Protein AF-A0A0E3WPR3-F1 (afdb_monomer_lite)

Foldseek 3Di:
DCVQCVCVVVDPPLQLVLQAQWWEWEWEQEPVRAIWIKIFGHHRSGRPDMDTDRDPDDPPDPDDTQKYKYAYPVLVVCLVPDPNNLLSQLVCCVVVRIPMDGDDDVSVVSVVVSNVVSD

Sequence (119 aa):
MELYNENFDNVPSLVQRLVGSEEIAGRIKLNNGEMLYVTLLMNGGKVGDFYRYDTPNDPNSKFGPTITVESDEDTIREILNSDDRLRKSVEKMNDGSLKVEIEGFFRKTVLWSIKQLYS

Secondary structure (DSSP, 8-state):
-HHHHTTGGGS-HHHHHHTTT-EEEEEEE-TTS-EEEEEEEEETTEEEEEEEESSSS-SS-SS--SEEEEEEHHHHHHHHHSSSHHHHHHHHHHHSSSEEEE-SHHHHHHHHHHHHH--

Structure (mmCIF, N/CA/C/O backbone):
data_AF-A0A0E3WPR3-F1
#
_entry.id   AF-A0A0E3WPR3-F1
#
loop_
_atom_site.group_PDB
_atom_site.id
_atom_site.type_symbol
_atom_site.label_atom_id
_atom_site.label_alt_id
_atom_site.label_comp_id
_atom_site.label_asym_id
_atom_site.label_entity_id
_atom_site.label_seq_id
_atom_site.pdbx_PDB_ins_code
_atom_site.Cartn_x
_atom_site.Cartn_y
_atom_site.Cartn_z
_atom_site.occupancy
_atom_site.B_iso_or_equiv
_atom_site.auth_seq_id
_atom_site.auth_comp_id
_atom_site.auth_asym_id
_atom_site.auth_atom_id
_atom_site.pdbx_PDB_model_num
ATOM 1 N N . MET A 1 1 ? 11.361 -13.987 -3.158 1.00 79.38 1 MET A N 1
ATOM 2 C CA . MET A 1 1 ? 10.653 -13.216 -4.205 1.00 79.38 1 MET A CA 1
ATOM 3 C C . MET A 1 1 ? 9.519 -13.989 -4.862 1.00 79.38 1 MET A C 1
ATOM 5 O O . MET A 1 1 ? 8.527 -13.358 -5.195 1.00 79.38 1 MET A O 1
ATOM 9 N N . GLU A 1 2 ? 9.615 -15.314 -5.020 1.00 82.00 2 GLU A N 1
ATOM 10 C CA . GLU A 1 2 ? 8.538 -16.129 -5.617 1.00 82.00 2 GLU A CA 1
ATOM 11 C C . GLU A 1 2 ? 7.200 -15.995 -4.876 1.00 82.00 2 GLU A C 1
ATOM 13 O O . GLU A 1 2 ? 6.215 -15.631 -5.504 1.00 82.00 2 GLU A O 1
ATOM 18 N N . LEU A 1 3 ? 7.181 -16.140 -3.543 1.00 86.31 3 LEU A N 1
ATOM 19 C CA . LEU A 1 3 ? 5.958 -16.002 -2.731 1.00 86.31 3 LEU A CA 1
ATOM 20 C C . LEU A 1 3 ? 5.215 -14.668 -2.957 1.00 86.31 3 LEU A C 1
ATOM 22 O O . LEU A 1 3 ? 3.998 -14.644 -3.087 1.00 86.31 3 LEU A O 1
ATOM 26 N N . TYR A 1 4 ? 5.941 -13.548 -3.040 1.00 84.00 4 TYR A N 1
ATOM 27 C CA . TYR A 1 4 ? 5.343 -12.217 -3.225 1.00 84.00 4 TYR A CA 1
ATOM 28 C C . TYR A 1 4 ? 4.801 -11.981 -4.642 1.00 84.00 4 TYR A C 1
ATOM 30 O O . TYR A 1 4 ? 4.023 -11.055 -4.849 1.00 84.00 4 TYR A O 1
ATOM 38 N N . ASN A 1 5 ? 5.200 -12.810 -5.610 1.00 90.25 5 ASN A N 1
ATOM 39 C CA . ASN A 1 5 ? 4.810 -12.693 -7.014 1.00 90.25 5 ASN A CA 1
ATOM 40 C C . ASN A 1 5 ? 4.000 -13.901 -7.515 1.00 90.25 5 ASN A C 1
ATOM 42 O O . ASN A 1 5 ? 3.692 -13.962 -8.702 1.00 90.25 5 ASN A O 1
ATOM 46 N N . GLU A 1 6 ? 3.645 -14.845 -6.638 1.00 89.19 6 GLU A N 1
ATOM 47 C CA . GLU A 1 6 ? 2.999 -16.119 -6.989 1.00 89.19 6 GLU A CA 1
ATOM 48 C C . GLU A 1 6 ? 1.701 -15.920 -7.785 1.00 89.19 6 GLU A C 1
ATOM 50 O O . GLU A 1 6 ? 1.421 -16.649 -8.729 1.00 89.19 6 GLU A O 1
ATOM 55 N N . ASN A 1 7 ? 0.943 -14.873 -7.452 1.00 84.75 7 ASN A N 1
ATOM 56 C CA . ASN A 1 7 ? -0.327 -14.543 -8.097 1.00 84.75 7 ASN A CA 1
ATOM 57 C C . ASN A 1 7 ? -0.225 -13.391 -9.103 1.00 84.75 7 ASN A C 1
ATOM 59 O O . ASN A 1 7 ? -1.249 -12.826 -9.480 1.00 84.75 7 ASN A O 1
ATOM 63 N N . PHE A 1 8 ? 0.983 -13.013 -9.532 1.00 87.62 8 PHE A N 1
ATOM 64 C CA . PHE A 1 8 ? 1.175 -11.857 -10.410 1.00 87.62 8 PHE A CA 1
ATOM 65 C C . PHE A 1 8 ? 0.347 -11.951 -11.698 1.00 87.62 8 PHE A C 1
ATOM 67 O O . PHE A 1 8 ? -0.284 -10.971 -12.093 1.00 87.62 8 PHE A O 1
ATOM 74 N N . ASP A 1 9 ? 0.283 -13.133 -12.312 1.00 89.31 9 ASP A N 1
ATOM 75 C CA . ASP A 1 9 ? -0.447 -13.341 -13.568 1.00 89.31 9 ASP A CA 1
ATOM 76 C C . ASP A 1 9 ? -1.975 -13.207 -13.403 1.00 89.31 9 ASP A C 1
ATOM 78 O O . ASP A 1 9 ? -2.679 -12.943 -14.375 1.00 89.31 9 ASP A O 1
ATOM 82 N N . ASN A 1 10 ? -2.484 -13.307 -12.168 1.00 87.94 10 ASN A N 1
ATOM 83 C CA . ASN A 1 10 ? -3.893 -13.082 -11.828 1.00 87.94 10 ASN A CA 1
ATOM 84 C C . ASN A 1 10 ? -4.205 -11.603 -11.532 1.00 87.94 10 ASN A C 1
ATOM 86 O O . ASN A 1 10 ? -5.372 -11.222 -11.428 1.00 87.94 10 ASN A O 1
ATOM 90 N N . VAL A 1 11 ? -3.182 -10.755 -11.379 1.00 86.69 11 VAL A N 1
ATOM 91 C CA . VAL A 1 11 ? -3.364 -9.322 -11.134 1.00 86.69 11 VAL A CA 1
ATOM 92 C C . VAL A 1 11 ? -3.824 -8.642 -12.429 1.00 86.69 11 VAL A C 1
ATOM 94 O O . VAL A 1 11 ? -3.191 -8.823 -13.469 1.00 86.69 11 VAL A O 1
ATOM 97 N N . PRO A 1 12 ? -4.873 -7.798 -12.400 1.00 90.38 12 PRO A N 1
ATOM 98 C CA . PRO A 1 12 ? -5.301 -7.053 -13.577 1.00 90.38 12 PRO A CA 1
ATOM 99 C C . PRO A 1 12 ? -4.157 -6.244 -14.196 1.00 90.38 12 PRO A C 1
ATOM 101 O O . PRO A 1 12 ? -3.429 -5.533 -13.500 1.00 90.38 12 PRO A O 1
ATOM 104 N N . SER A 1 13 ? -4.043 -6.276 -15.525 1.00 90.94 13 SER A N 1
ATOM 105 C CA . SER A 1 13 ? -2.966 -5.596 -16.265 1.00 90.94 13 SER A CA 1
ATOM 106 C C . SER A 1 13 ? -2.871 -4.095 -15.968 1.00 90.94 13 SER A C 1
ATOM 108 O O . SER A 1 13 ? -1.786 -3.517 -15.992 1.00 90.94 13 SER A O 1
ATOM 110 N N . LEU A 1 14 ? -3.998 -3.456 -15.645 1.00 88.06 14 LEU A N 1
ATOM 111 C CA . LEU A 1 14 ? -4.046 -2.054 -15.241 1.00 88.06 14 LEU A CA 1
ATOM 112 C C . LEU A 1 14 ? -3.302 -1.804 -13.918 1.00 88.06 14 LEU A C 1
ATOM 114 O O . LEU A 1 14 ? -2.590 -0.809 -13.801 1.00 88.06 14 LEU A O 1
ATOM 118 N N . VAL A 1 15 ? -3.418 -2.723 -12.957 1.00 88.88 15 VAL A N 1
ATOM 119 C CA . VAL A 1 15 ? -2.691 -2.672 -11.681 1.00 88.88 15 VAL A CA 1
ATOM 120 C C . VAL A 1 15 ? -1.211 -2.972 -11.913 1.00 88.88 15 VAL A C 1
ATOM 122 O O . VAL A 1 15 ? -0.370 -2.223 -11.433 1.00 88.88 15 VAL A O 1
ATOM 125 N N . GLN A 1 16 ? -0.875 -3.980 -12.726 1.00 91.56 16 GLN A N 1
ATOM 126 C CA . GLN A 1 16 ? 0.524 -4.279 -13.076 1.00 91.56 16 GLN A CA 1
ATOM 127 C C . GLN A 1 16 ? 1.232 -3.065 -13.711 1.00 91.56 16 GLN A C 1
ATOM 129 O O . GLN A 1 16 ? 2.383 -2.775 -13.391 1.00 91.56 16 GLN A O 1
ATOM 134 N N . ARG A 1 17 ? 0.532 -2.316 -14.578 1.00 88.62 17 ARG A N 1
ATOM 135 C CA . ARG A 1 17 ? 1.039 -1.076 -15.193 1.00 88.62 17 ARG A CA 1
ATOM 136 C C . ARG A 1 17 ? 1.243 0.054 -14.190 1.00 88.62 17 ARG A C 1
ATOM 138 O O . ARG A 1 17 ? 2.163 0.844 -14.375 1.00 88.62 17 ARG A O 1
ATOM 145 N N . LEU A 1 18 ? 0.395 0.149 -13.163 1.00 90.44 18 LEU A N 1
ATOM 146 C CA . LEU A 1 18 ? 0.520 1.172 -12.122 1.00 90.44 18 LEU A CA 1
ATOM 147 C C . LEU A 1 18 ? 1.857 1.050 -11.381 1.00 90.44 18 LEU A C 1
ATOM 149 O O . LEU A 1 18 ? 2.476 2.065 -11.080 1.00 90.44 18 LEU A O 1
ATOM 153 N N . VAL A 1 19 ? 2.286 -0.188 -11.127 1.00 90.94 19 VAL A N 1
ATOM 154 C CA . VAL A 1 19 ? 3.472 -0.525 -10.326 1.00 90.94 19 VAL A CA 1
ATOM 155 C C . VAL A 1 19 ? 4.631 -1.055 -11.180 1.00 90.94 19 VAL A C 1
ATOM 157 O O . VAL A 1 19 ? 5.461 -1.819 -10.704 1.00 90.94 19 VAL A O 1
ATOM 160 N N . GLY A 1 20 ? 4.688 -0.673 -12.460 1.00 90.31 20 GLY A N 1
ATOM 161 C CA . GLY A 1 20 ? 5.586 -1.263 -13.457 1.00 90.31 20 GLY A CA 1
ATOM 162 C C . GLY A 1 20 ? 7.076 -1.214 -13.096 1.00 90.31 20 GLY A C 1
ATOM 163 O O . GLY A 1 20 ? 7.746 -2.243 -13.109 1.00 90.31 20 GLY A O 1
ATOM 164 N N . SER A 1 21 ? 7.606 -0.037 -12.772 1.00 90.44 21 SER A N 1
ATOM 165 C CA . SER A 1 21 ? 9.026 0.160 -12.432 1.00 90.44 21 SER A CA 1
ATOM 166 C C . SER A 1 21 ? 9.156 1.236 -11.363 1.00 90.44 21 SER A C 1
ATOM 168 O O . SER A 1 21 ? 9.835 2.243 -11.541 1.00 90.44 21 SER A O 1
ATOM 170 N N . GLU A 1 22 ? 8.397 1.048 -10.291 1.00 90.75 22 GLU A N 1
ATOM 171 C CA . GLU A 1 22 ? 8.221 2.034 -9.236 1.00 90.75 22 GLU A CA 1
ATOM 172 C C . GLU A 1 22 ? 9.014 1.671 -7.984 1.00 90.75 22 GLU A C 1
ATOM 174 O O . GLU A 1 22 ? 9.211 0.498 -7.664 1.00 90.75 22 GLU A O 1
ATOM 179 N N . GLU A 1 23 ? 9.394 2.704 -7.243 1.00 94.25 23 GLU A N 1
ATOM 180 C CA . GLU A 1 23 ? 9.748 2.587 -5.838 1.00 94.25 23 GLU A CA 1
ATOM 181 C C . GLU A 1 23 ? 8.495 2.918 -5.019 1.00 94.25 23 GLU A C 1
ATOM 183 O O . GLU A 1 23 ? 7.953 4.025 -5.114 1.00 94.25 23 GLU A O 1
ATOM 188 N N . ILE A 1 24 ? 7.997 1.936 -4.267 1.00 95.06 24 ILE A N 1
ATOM 189 C CA . ILE A 1 24 ? 6.779 2.068 -3.465 1.00 95.06 24 ILE A CA 1
ATOM 190 C C . ILE A 1 24 ? 7.165 2.108 -1.993 1.00 95.06 24 ILE A C 1
ATOM 192 O O . ILE A 1 24 ? 7.659 1.115 -1.461 1.00 95.06 24 ILE A O 1
ATOM 196 N N . ALA A 1 25 ? 6.883 3.221 -1.324 1.00 96.69 25 ALA A N 1
ATOM 197 C CA . ALA A 1 25 ? 7.041 3.336 0.118 1.00 96.69 25 ALA A CA 1
ATOM 198 C C . ALA A 1 25 ? 5.762 2.883 0.830 1.00 96.69 25 ALA A C 1
ATOM 200 O O . ALA A 1 25 ? 4.691 3.450 0.622 1.00 96.69 25 ALA A O 1
ATOM 201 N N . GLY A 1 26 ? 5.874 1.882 1.696 1.00 96.88 26 GLY A N 1
ATOM 202 C CA . GLY A 1 26 ? 4.846 1.469 2.641 1.00 96.88 26 GLY A CA 1
ATOM 203 C C . GLY A 1 26 ? 5.131 2.030 4.033 1.00 96.88 26 GLY A C 1
ATOM 204 O O . GLY A 1 26 ? 6.238 1.892 4.554 1.00 96.88 26 GLY A O 1
ATOM 205 N N . ARG A 1 27 ? 4.121 2.647 4.646 1.00 97.50 27 ARG A N 1
ATOM 206 C CA . ARG A 1 27 ? 4.157 3.191 6.007 1.00 97.50 27 ARG A CA 1
ATOM 207 C C . ARG A 1 27 ? 3.011 2.584 6.800 1.00 97.50 27 ARG A C 1
ATOM 209 O O . ARG A 1 27 ? 1.851 2.899 6.550 1.00 97.50 27 ARG A O 1
ATOM 216 N N . ILE A 1 28 ? 3.327 1.691 7.729 1.00 97.88 28 ILE A N 1
ATOM 217 C CA . ILE A 1 28 ? 2.313 0.962 8.492 1.00 97.88 28 ILE A CA 1
ATOM 218 C C . ILE A 1 28 ? 2.452 1.328 9.961 1.00 97.88 28 ILE A C 1
ATOM 220 O O . ILE A 1 28 ? 3.488 1.063 10.570 1.00 97.88 28 ILE A O 1
ATOM 224 N N . LYS A 1 29 ? 1.409 1.922 10.540 1.00 98.06 29 LYS A N 1
ATOM 225 C CA . LYS A 1 29 ? 1.343 2.133 11.985 1.00 98.06 29 LYS A CA 1
ATOM 226 C C . LYS A 1 29 ? 0.998 0.814 12.668 1.00 98.06 29 LYS A C 1
ATOM 228 O O . LYS A 1 29 ? -0.099 0.291 12.482 1.00 98.06 29 LYS A O 1
ATOM 233 N N . LEU A 1 30 ? 1.940 0.282 13.434 1.00 97.44 30 LEU A N 1
ATOM 234 C CA . LEU A 1 30 ? 1.782 -0.963 14.172 1.00 97.44 30 LEU A CA 1
ATOM 235 C C . LEU A 1 30 ? 0.945 -0.752 15.434 1.00 97.44 30 LEU A C 1
ATOM 237 O O . LEU A 1 30 ? 0.919 0.334 16.024 1.00 97.44 30 LEU A O 1
ATOM 241 N N . ASN A 1 31 ? 0.304 -1.822 15.896 1.00 97.12 31 ASN A N 1
ATOM 242 C CA . ASN A 1 31 ? -0.563 -1.777 17.077 1.00 97.12 31 ASN A CA 1
ATOM 243 C C . ASN A 1 31 ? 0.208 -1.505 18.382 1.00 97.12 31 ASN A C 1
ATOM 245 O O . ASN A 1 31 ? -0.375 -1.066 19.371 1.00 97.12 31 ASN A O 1
ATOM 249 N N . ASN A 1 32 ? 1.529 -1.717 18.385 1.00 96.06 32 ASN A N 1
ATOM 250 C CA . ASN A 1 32 ? 2.421 -1.343 19.487 1.00 96.06 32 ASN A CA 1
ATOM 251 C C . ASN A 1 32 ? 2.792 0.159 19.494 1.00 96.06 32 ASN A C 1
ATOM 253 O O . ASN A 1 32 ? 3.519 0.601 20.381 1.00 96.06 32 ASN A O 1
ATOM 257 N N . GLY A 1 33 ? 2.302 0.942 18.527 1.00 94.31 33 GLY A N 1
ATOM 258 C CA . GLY A 1 33 ? 2.580 2.370 18.380 1.00 94.31 33 GLY A CA 1
ATOM 259 C C . GLY A 1 33 ? 3.819 2.703 17.545 1.00 94.31 33 GLY A C 1
ATOM 260 O O . GLY A 1 33 ? 4.041 3.880 17.261 1.00 94.31 33 GLY A O 1
ATOM 261 N N . GLU A 1 34 ? 4.602 1.707 17.129 1.00 95.88 34 GLU A N 1
ATOM 262 C CA . GLU A 1 34 ? 5.740 1.893 16.227 1.00 95.88 34 GLU A CA 1
ATOM 263 C C . GLU A 1 34 ? 5.279 2.077 14.775 1.00 95.88 34 GLU A C 1
ATOM 265 O O . GLU A 1 34 ? 4.158 1.737 14.394 1.00 95.88 34 GLU A O 1
ATOM 270 N N . MET A 1 35 ? 6.169 2.612 13.942 1.00 96.50 35 MET A N 1
ATOM 271 C CA . MET A 1 35 ? 5.958 2.708 12.501 1.00 96.50 35 MET A CA 1
ATOM 272 C C . MET A 1 35 ? 6.854 1.695 11.797 1.00 96.50 35 MET A C 1
ATOM 274 O O . MET A 1 35 ? 8.072 1.719 11.964 1.00 96.50 35 MET A O 1
ATOM 278 N N . LEU A 1 36 ? 6.257 0.832 10.981 1.00 96.81 36 LEU A N 1
ATOM 279 C CA . LEU A 1 36 ? 6.976 -0.014 10.042 1.00 96.81 36 LEU A CA 1
ATOM 280 C C . LEU A 1 36 ? 7.120 0.731 8.716 1.00 96.81 36 LEU A C 1
ATOM 282 O O . LEU A 1 36 ? 6.124 1.009 8.043 1.00 96.81 36 LEU A O 1
ATOM 286 N N . TYR A 1 37 ? 8.364 1.009 8.333 1.00 97.25 37 TYR A N 1
ATOM 287 C CA . TYR A 1 37 ? 8.694 1.555 7.024 1.00 97.25 37 TYR A CA 1
ATOM 288 C C . TYR A 1 37 ? 9.305 0.478 6.136 1.00 97.25 37 TYR A C 1
ATOM 290 O O . TYR A 1 37 ? 10.224 -0.242 6.538 1.00 97.25 37 TYR A O 1
ATOM 298 N N . VAL A 1 38 ? 8.773 0.357 4.925 1.00 96.00 38 VAL A N 1
ATOM 299 C CA . VAL A 1 38 ? 9.218 -0.608 3.922 1.00 96.00 38 VAL A CA 1
ATOM 300 C C . VAL A 1 38 ? 9.261 0.059 2.559 1.00 96.00 38 VAL A C 1
ATOM 302 O O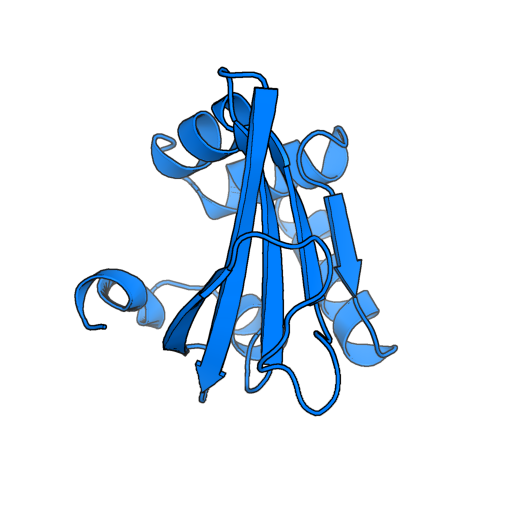 . VAL A 1 38 ? 8.367 0.825 2.217 1.00 96.00 38 VAL A O 1
ATOM 305 N N . THR A 1 39 ? 10.264 -0.277 1.763 1.00 96.50 39 THR A N 1
ATOM 306 C CA . THR A 1 39 ? 10.334 0.101 0.355 1.00 96.50 39 THR A CA 1
ATOM 307 C C . THR A 1 39 ? 10.267 -1.155 -0.491 1.00 96.50 39 THR A C 1
ATOM 309 O O . THR A 1 39 ? 11.011 -2.108 -0.253 1.00 96.50 39 THR A O 1
ATOM 312 N N . LEU A 1 40 ? 9.368 -1.164 -1.476 1.00 95.12 40 LEU A N 1
ATOM 313 C CA . LEU A 1 40 ? 9.302 -2.182 -2.518 1.00 95.12 40 LEU A CA 1
ATOM 314 C C . LEU A 1 40 ? 9.904 -1.618 -3.804 1.00 95.12 40 LEU A C 1
ATOM 316 O O . LEU A 1 40 ? 9.484 -0.566 -4.287 1.00 95.12 40 LEU A O 1
ATOM 320 N N . LEU A 1 41 ? 10.865 -2.345 -4.367 1.00 94.69 41 LEU A N 1
ATOM 321 C CA . LEU A 1 41 ? 11.476 -2.044 -5.654 1.00 94.69 41 LEU A CA 1
ATOM 322 C C . LEU A 1 41 ? 10.802 -2.896 -6.724 1.00 94.69 41 LEU A C 1
ATOM 324 O O . LEU A 1 41 ? 11.006 -4.112 -6.787 1.00 94.69 41 LEU A O 1
ATOM 328 N N . MET A 1 42 ? 9.980 -2.267 -7.557 1.00 93.81 42 MET A N 1
ATOM 329 C CA . MET A 1 42 ? 9.197 -2.967 -8.568 1.00 93.81 42 MET A CA 1
ATOM 330 C C . MET A 1 42 ? 9.951 -3.088 -9.896 1.00 93.81 42 MET A C 1
ATOM 332 O O . MET A 1 42 ? 10.645 -2.170 -10.331 1.00 93.81 42 MET A O 1
ATOM 336 N N . ASN A 1 43 ? 9.779 -4.220 -10.579 1.00 92.38 43 ASN A N 1
ATOM 337 C CA . ASN A 1 43 ? 10.336 -4.482 -11.901 1.00 92.38 43 ASN A CA 1
ATOM 338 C C . ASN A 1 43 ? 9.338 -5.262 -12.770 1.00 92.38 43 ASN A C 1
ATOM 340 O O . ASN A 1 43 ? 9.000 -6.408 -12.479 1.00 92.38 43 ASN A O 1
ATOM 344 N N . GLY A 1 44 ? 8.845 -4.637 -13.838 1.00 91.19 44 GLY A N 1
ATOM 345 C CA . GLY A 1 44 ? 7.815 -5.202 -14.710 1.00 91.19 44 GLY A CA 1
ATOM 346 C C . GLY A 1 44 ? 6.479 -5.454 -14.002 1.00 91.19 44 GLY A C 1
ATOM 347 O O . GLY A 1 44 ? 5.770 -6.386 -14.365 1.00 91.19 44 GLY A O 1
ATOM 348 N N . GLY A 1 45 ? 6.155 -4.677 -12.965 1.00 91.31 45 GLY A N 1
ATOM 349 C CA . GLY A 1 45 ? 4.963 -4.865 -12.132 1.00 91.31 45 GLY A CA 1
ATOM 350 C C . GLY A 1 45 ? 5.132 -5.892 -11.007 1.00 91.31 45 GLY A C 1
ATOM 351 O O . GLY A 1 45 ? 4.249 -6.021 -10.162 1.00 91.31 45 GLY A O 1
ATOM 352 N N . LYS A 1 46 ? 6.256 -6.615 -10.978 1.00 93.62 46 LYS A N 1
ATOM 353 C CA . LYS A 1 46 ? 6.600 -7.598 -9.944 1.00 93.62 46 LYS A CA 1
ATOM 354 C C . LYS A 1 46 ? 7.443 -6.955 -8.857 1.00 93.62 46 LYS A C 1
ATOM 356 O O . LYS A 1 46 ? 8.192 -6.021 -9.130 1.00 93.62 46 LYS A O 1
ATOM 361 N N . VAL A 1 47 ? 7.390 -7.495 -7.645 1.00 94.31 47 VAL A N 1
ATOM 362 C CA . VAL A 1 47 ? 8.341 -7.122 -6.593 1.00 94.31 47 VAL A CA 1
ATOM 363 C C . VAL A 1 47 ? 9.702 -7.706 -6.974 1.00 94.31 47 VAL A C 1
ATOM 365 O O . VAL A 1 47 ? 9.852 -8.929 -7.031 1.00 94.31 47 VAL A O 1
ATOM 368 N N . GLY A 1 48 ? 10.665 -6.838 -7.283 1.00 94.25 48 GLY A N 1
ATOM 369 C CA . GLY A 1 48 ? 12.044 -7.194 -7.622 1.00 94.25 48 GLY A CA 1
ATOM 370 C C . GLY A 1 48 ? 12.942 -7.293 -6.391 1.00 94.25 48 GLY A C 1
ATOM 371 O O . GLY A 1 48 ? 13.737 -8.224 -6.295 1.00 94.25 48 GLY A O 1
ATOM 372 N N . ASP A 1 49 ? 12.746 -6.394 -5.428 1.00 94.38 49 ASP A N 1
ATOM 373 C CA . ASP A 1 49 ? 13.361 -6.434 -4.099 1.00 94.38 49 ASP A CA 1
ATOM 374 C C . ASP A 1 49 ? 12.485 -5.669 -3.092 1.00 94.38 49 ASP A C 1
ATOM 376 O O . ASP A 1 49 ? 11.574 -4.936 -3.485 1.00 94.38 49 ASP A O 1
ATOM 380 N N . PHE A 1 50 ? 12.742 -5.831 -1.800 1.00 94.94 50 PHE A N 1
ATOM 381 C CA . PHE A 1 50 ? 12.153 -4.993 -0.762 1.00 94.94 50 PHE A CA 1
ATOM 382 C C . PHE A 1 50 ? 13.050 -4.938 0.471 1.00 94.94 50 PHE A C 1
ATOM 384 O O . PHE A 1 50 ? 13.769 -5.883 0.791 1.00 94.94 50 PHE A O 1
ATOM 391 N N . TYR A 1 51 ? 12.971 -3.841 1.214 1.00 95.19 51 TYR A N 1
ATOM 392 C CA . TYR A 1 51 ? 13.727 -3.676 2.449 1.00 95.19 51 TYR A CA 1
ATOM 393 C C . TYR A 1 51 ? 12.972 -2.803 3.442 1.00 95.19 51 TYR A C 1
ATOM 395 O O . TYR A 1 51 ? 12.100 -2.021 3.074 1.00 95.19 51 TYR A O 1
ATOM 403 N N . ARG A 1 52 ? 13.314 -2.956 4.722 1.00 95.38 52 ARG A N 1
ATOM 404 C CA . ARG A 1 52 ? 12.770 -2.155 5.824 1.00 95.38 52 ARG A CA 1
ATOM 405 C C . ARG A 1 52 ? 13.815 -1.191 6.365 1.00 95.38 52 ARG A C 1
ATOM 407 O O . ARG A 1 52 ? 15.012 -1.445 6.227 1.00 95.38 52 ARG A O 1
ATOM 414 N N . TYR A 1 5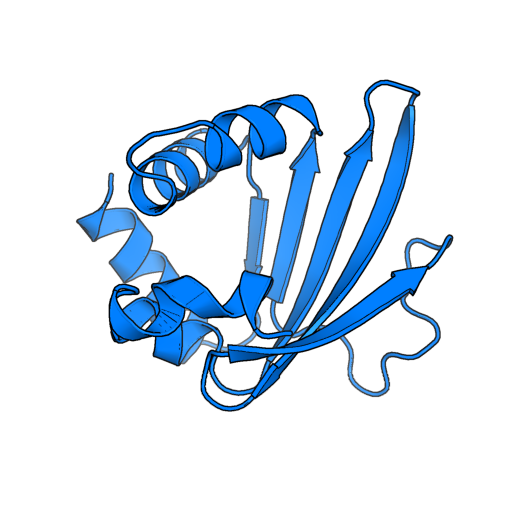3 ? 13.358 -0.140 7.026 1.00 94.44 53 TYR A N 1
ATOM 415 C CA . TYR A 1 53 ? 14.206 0.860 7.669 1.00 94.44 53 TYR A CA 1
ATOM 416 C C . TYR A 1 53 ? 13.474 1.487 8.866 1.00 94.44 53 TYR A C 1
ATOM 418 O O . TYR A 1 53 ? 12.256 1.368 8.988 1.00 94.44 53 TYR A O 1
ATOM 426 N N . ASP A 1 54 ? 14.221 2.128 9.767 1.00 90.75 54 ASP A N 1
ATOM 427 C CA . ASP A 1 54 ? 13.692 2.574 11.070 1.00 90.75 54 ASP A CA 1
ATOM 428 C C . ASP A 1 54 ? 13.260 4.052 11.082 1.00 90.75 54 ASP A C 1
ATOM 430 O O . ASP A 1 54 ? 12.673 4.542 12.047 1.00 90.75 54 ASP A O 1
ATOM 434 N N . THR A 1 55 ? 13.565 4.796 10.019 1.00 90.00 55 THR A N 1
ATOM 435 C CA . THR A 1 55 ? 13.320 6.239 9.924 1.00 90.00 55 THR A CA 1
ATOM 436 C C . THR A 1 55 ? 12.168 6.565 8.973 1.00 90.00 55 THR A C 1
ATOM 438 O O . THR A 1 55 ? 11.954 5.840 8.014 1.00 90.00 55 THR A O 1
ATOM 441 N N . PRO A 1 56 ? 11.455 7.696 9.139 1.00 86.56 56 PRO A N 1
ATOM 442 C CA . PRO A 1 56 ? 10.407 8.099 8.191 1.00 86.56 56 PRO A CA 1
ATOM 443 C C . PRO A 1 56 ? 10.905 8.323 6.757 1.00 86.56 56 PRO A C 1
ATOM 445 O O . PRO A 1 56 ? 10.155 8.156 5.794 1.00 86.56 56 PRO A O 1
ATOM 448 N N . ASN A 1 57 ? 12.176 8.708 6.629 1.00 87.19 57 ASN A N 1
ATOM 449 C CA . ASN A 1 57 ? 12.85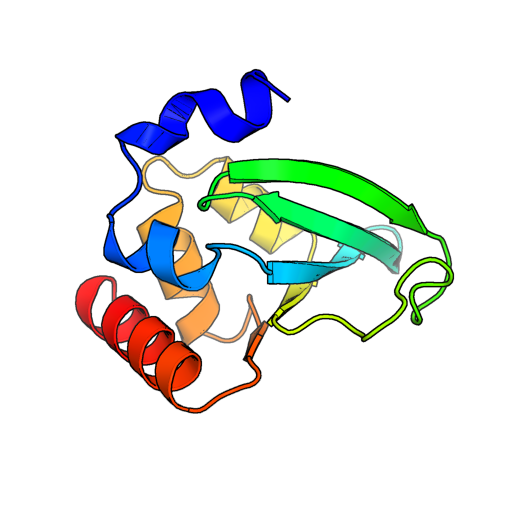3 8.894 5.354 1.00 87.19 57 ASN A CA 1
ATOM 450 C C . ASN A 1 57 ? 13.670 7.647 5.032 1.00 87.19 57 ASN A C 1
ATOM 452 O O . ASN A 1 57 ? 14.413 7.167 5.890 1.00 87.19 57 ASN A O 1
ATOM 456 N N . ASP A 1 58 ? 13.542 7.164 3.802 1.00 91.00 58 ASP A N 1
ATOM 457 C CA . ASP A 1 58 ? 14.307 6.029 3.304 1.00 91.00 58 ASP A CA 1
ATOM 458 C C . ASP A 1 58 ? 15.781 6.437 3.088 1.00 91.00 58 ASP A C 1
ATOM 460 O O . ASP A 1 58 ? 16.049 7.326 2.276 1.00 91.00 58 ASP A O 1
ATOM 464 N N . PRO A 1 59 ? 16.748 5.823 3.799 1.00 88.56 59 PRO A N 1
ATOM 465 C CA . PRO A 1 59 ? 18.167 6.147 3.651 1.00 88.56 59 PRO A CA 1
ATOM 466 C C . PRO A 1 59 ? 18.797 5.599 2.359 1.00 88.56 59 PRO A C 1
ATOM 468 O O . PRO A 1 59 ? 19.884 6.033 1.981 1.00 88.56 59 PRO A O 1
ATOM 471 N N . ASN A 1 60 ? 18.150 4.633 1.705 1.00 88.94 60 ASN A N 1
ATOM 472 C CA . ASN A 1 60 ? 18.650 3.938 0.519 1.00 88.94 60 ASN A CA 1
ATOM 473 C C . ASN A 1 60 ? 17.996 4.441 -0.777 1.00 88.94 60 ASN A C 1
ATOM 475 O O . ASN A 1 60 ? 18.521 4.187 -1.867 1.00 88.94 60 ASN A O 1
ATOM 479 N N . SER A 1 61 ? 16.885 5.172 -0.668 1.00 87.94 61 SER A N 1
ATOM 480 C CA . SER A 1 61 ? 16.211 5.787 -1.808 1.00 87.94 61 SER A CA 1
ATOM 481 C C . SER A 1 61 ? 17.067 6.883 -2.444 1.00 87.94 61 SER A C 1
ATOM 483 O O . SER A 1 61 ? 17.468 7.854 -1.801 1.00 87.94 61 SER A O 1
ATOM 485 N N . LYS A 1 62 ? 17.344 6.747 -3.745 1.00 78.88 62 LYS A N 1
ATOM 486 C CA . LYS A 1 62 ? 18.119 7.743 -4.509 1.00 78.88 62 LYS A CA 1
ATOM 487 C C . LYS A 1 62 ? 17.261 8.861 -5.090 1.00 78.88 62 LYS A C 1
ATOM 489 O O . LYS A 1 62 ? 17.767 9.959 -5.305 1.00 78.88 62 LYS A O 1
ATOM 494 N N . PHE A 1 63 ? 16.000 8.564 -5.392 1.00 79.31 63 PHE A N 1
ATOM 495 C CA . PHE A 1 63 ? 15.108 9.461 -6.130 1.00 79.31 63 PHE A CA 1
ATOM 496 C C . PHE A 1 63 ? 13.789 9.734 -5.399 1.00 79.31 63 PHE A C 1
ATOM 498 O O . PHE A 1 63 ? 13.055 10.626 -5.815 1.00 79.31 63 PHE A O 1
ATOM 505 N N . GLY A 1 64 ? 13.522 9.027 -4.299 1.00 83.88 64 GLY A N 1
ATOM 506 C CA . GLY A 1 64 ? 12.248 9.055 -3.596 1.00 83.88 64 GLY A CA 1
ATOM 507 C C . GLY A 1 64 ? 11.218 8.091 -4.201 1.00 83.88 64 GLY A C 1
ATOM 508 O O . GLY A 1 64 ? 11.313 7.730 -5.379 1.00 83.88 64 GLY A O 1
ATOM 509 N N . PRO A 1 65 ? 10.213 7.685 -3.408 1.00 91.19 65 PRO A N 1
ATOM 510 C CA . PRO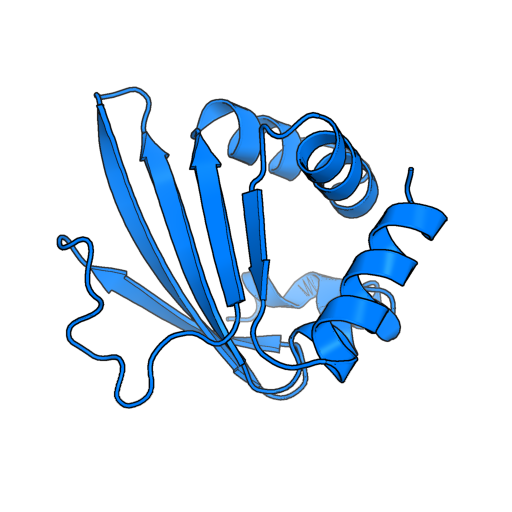 A 1 65 ? 9.139 6.829 -3.882 1.00 91.19 65 PRO A CA 1
ATOM 511 C C . PRO A 1 65 ? 8.189 7.603 -4.800 1.00 91.19 65 PRO A C 1
ATOM 513 O O . PRO A 1 65 ? 7.766 8.715 -4.490 1.00 91.19 65 PRO A O 1
ATOM 516 N N . THR A 1 66 ? 7.768 6.982 -5.897 1.00 92.88 66 THR A N 1
ATOM 517 C CA . THR A 1 66 ? 6.728 7.532 -6.786 1.00 92.88 66 THR A CA 1
ATOM 518 C C . THR A 1 66 ? 5.319 7.178 -6.314 1.00 92.88 66 THR A C 1
ATOM 520 O O . THR A 1 66 ? 4.336 7.772 -6.770 1.00 92.88 66 THR A O 1
ATOM 523 N N . ILE A 1 67 ? 5.210 6.203 -5.406 1.00 94.75 67 ILE A N 1
ATOM 524 C CA . ILE A 1 67 ? 3.974 5.786 -4.751 1.00 94.75 67 ILE A CA 1
ATOM 525 C C . ILE A 1 67 ? 4.247 5.665 -3.254 1.00 94.75 67 ILE A C 1
ATOM 527 O O . ILE A 1 67 ? 5.145 4.937 -2.840 1.00 94.75 67 ILE A O 1
ATOM 531 N N . THR A 1 68 ? 3.444 6.338 -2.435 1.00 96.00 68 THR A N 1
ATOM 532 C CA . THR A 1 68 ? 3.445 6.161 -0.979 1.00 96.00 68 THR A CA 1
ATOM 533 C C . THR A 1 68 ? 2.106 5.587 -0.541 1.00 96.00 68 THR A C 1
ATOM 535 O O . THR A 1 68 ? 1.052 6.107 -0.902 1.00 96.00 68 THR A O 1
ATOM 538 N N . VAL A 1 69 ? 2.150 4.512 0.238 1.00 96.69 69 VAL A N 1
ATOM 539 C CA . VAL A 1 69 ? 0.992 3.832 0.814 1.00 96.69 69 VAL A CA 1
ATOM 540 C C . VAL A 1 69 ? 1.092 3.917 2.330 1.00 96.69 69 VAL A C 1
ATOM 542 O O . VAL A 1 69 ? 2.090 3.495 2.908 1.00 96.69 69 VAL A O 1
ATOM 545 N N . GLU A 1 70 ? 0.064 4.455 2.977 1.00 97.94 70 GLU A N 1
ATOM 546 C CA . GLU A 1 70 ? 0.013 4.641 4.426 1.00 97.94 70 GLU A CA 1
ATOM 547 C C . GLU A 1 70 ? -1.272 4.047 5.009 1.00 97.94 70 GLU A C 1
ATOM 549 O O . GLU A 1 70 ? -2.354 4.240 4.454 1.00 97.94 70 GLU A O 1
ATOM 554 N N . SER A 1 71 ? -1.144 3.289 6.099 1.00 98.25 71 SER A N 1
ATOM 555 C CA . SER A 1 71 ? -2.249 2.569 6.749 1.00 98.25 71 SER A CA 1
ATOM 556 C C . SER A 1 71 ? -1.879 2.170 8.182 1.00 98.25 71 SER A C 1
ATOM 558 O O . SER A 1 71 ? -0.724 2.288 8.594 1.00 98.25 71 SER A O 1
ATOM 560 N N . ASP A 1 72 ? -2.838 1.645 8.941 1.00 98.19 72 ASP A N 1
ATOM 561 C CA . ASP A 1 72 ? -2.581 0.890 10.174 1.00 98.19 72 ASP A CA 1
ATOM 562 C C . ASP A 1 72 ? -2.478 -0.628 9.930 1.00 98.19 72 ASP A C 1
ATOM 564 O O . ASP A 1 72 ? -2.846 -1.144 8.868 1.00 98.19 72 ASP A O 1
ATOM 568 N N . GLU A 1 73 ? -1.917 -1.337 10.912 1.00 97.88 73 GLU A N 1
ATOM 569 C CA . GLU A 1 73 ? -1.696 -2.784 10.880 1.00 97.88 73 GLU A CA 1
ATOM 570 C C . GLU A 1 73 ? -2.998 -3.584 10.747 1.00 97.88 73 GLU A C 1
ATOM 572 O O . GLU A 1 73 ? -3.036 -4.551 9.981 1.00 97.88 73 GLU A O 1
ATOM 577 N N . ASP A 1 74 ? -4.060 -3.181 11.443 1.00 98.06 74 ASP A N 1
ATOM 578 C CA . ASP A 1 74 ? -5.350 -3.876 11.416 1.00 98.06 74 ASP A CA 1
ATOM 579 C C . ASP A 1 74 ? -5.970 -3.845 10.014 1.00 98.06 74 ASP A C 1
ATOM 581 O O . ASP A 1 74 ? -6.387 -4.882 9.494 1.00 98.06 74 ASP A O 1
ATOM 585 N N . THR A 1 75 ? -5.933 -2.690 9.349 1.00 98.00 75 THR A N 1
ATOM 586 C CA . THR A 1 75 ? -6.396 -2.513 7.967 1.00 98.00 75 THR A CA 1
ATOM 587 C C . THR A 1 75 ? -5.588 -3.373 6.994 1.00 98.00 75 THR A C 1
ATOM 589 O O . THR A 1 75 ? -6.162 -4.047 6.134 1.00 98.00 75 THR A O 1
ATOM 592 N N . ILE A 1 76 ? -4.256 -3.416 7.135 1.00 97.25 76 ILE A N 1
ATOM 593 C CA . ILE A 1 76 ? -3.400 -4.266 6.290 1.00 97.25 76 ILE A CA 1
ATOM 594 C C . ILE A 1 76 ? -3.715 -5.750 6.509 1.00 97.25 76 ILE A C 1
ATOM 596 O O . ILE A 1 76 ? -3.813 -6.511 5.543 1.00 97.25 76 ILE A O 1
ATOM 600 N N . ARG A 1 77 ? -3.919 -6.176 7.760 1.00 97.38 77 ARG A N 1
ATOM 601 C CA . ARG A 1 77 ? -4.307 -7.556 8.081 1.00 97.38 77 ARG A CA 1
ATOM 602 C C . ARG A 1 77 ? -5.680 -7.903 7.512 1.00 97.38 77 ARG A C 1
ATOM 604 O O . ARG A 1 77 ? -5.830 -8.994 6.967 1.00 97.38 77 ARG A O 1
ATOM 611 N N . GLU A 1 78 ? -6.652 -6.996 7.589 1.00 97.44 78 GLU A N 1
ATOM 612 C CA . GLU A 1 78 ? -7.977 -7.180 6.984 1.00 97.44 78 GLU A CA 1
ATOM 613 C C . GLU A 1 78 ? -7.869 -7.392 5.468 1.00 97.44 78 GLU A C 1
ATOM 615 O O . GLU A 1 78 ? -8.455 -8.335 4.937 1.00 97.44 78 GLU A O 1
ATOM 620 N N . ILE A 1 79 ? -7.068 -6.574 4.775 1.00 96.12 79 ILE A N 1
ATOM 621 C CA . ILE A 1 79 ? -6.823 -6.724 3.335 1.00 96.12 79 ILE A CA 1
ATOM 622 C C . ILE A 1 79 ? -6.198 -8.087 3.029 1.00 96.12 79 ILE A C 1
ATOM 624 O O . ILE A 1 79 ? -6.707 -8.811 2.175 1.00 96.12 79 ILE A O 1
ATOM 628 N N . LEU A 1 80 ? -5.114 -8.463 3.714 1.00 93.75 80 LEU A N 1
ATOM 629 C CA . LEU A 1 80 ? -4.383 -9.706 3.432 1.00 93.75 80 LEU A CA 1
ATOM 630 C C . LEU A 1 80 ? -5.219 -10.968 3.684 1.00 93.75 80 LEU A C 1
ATOM 632 O O . LEU A 1 80 ? -5.066 -11.954 2.954 1.00 93.75 80 LEU A O 1
ATOM 636 N N . ASN A 1 81 ? -6.102 -10.919 4.684 1.00 95.75 81 ASN A N 1
ATOM 637 C CA . ASN A 1 81 ? -6.987 -12.019 5.066 1.00 95.75 81 ASN A CA 1
ATOM 638 C C . ASN A 1 81 ? -8.307 -12.052 4.280 1.00 95.75 81 ASN A C 1
ATOM 640 O O . ASN A 1 81 ? -9.095 -12.973 4.476 1.00 95.75 81 ASN A O 1
ATOM 644 N N . SER A 1 82 ? -8.568 -11.066 3.418 1.00 95.12 82 SER A N 1
ATOM 645 C CA . SER A 1 82 ? -9.768 -11.050 2.580 1.00 95.12 82 SER A CA 1
ATOM 646 C C . SER A 1 82 ? -9.636 -11.965 1.360 1.00 95.12 82 SER A C 1
ATOM 648 O O . SER A 1 82 ? -8.550 -12.112 0.792 1.00 95.12 82 SER A O 1
ATOM 650 N N . ASP A 1 83 ? -10.764 -12.538 0.932 1.00 92.50 83 ASP A N 1
ATOM 651 C CA . ASP A 1 83 ? -10.836 -13.380 -0.269 1.00 92.50 83 ASP A CA 1
ATOM 652 C C . ASP A 1 83 ? -10.523 -12.580 -1.545 1.00 92.50 83 ASP A C 1
ATOM 654 O O . ASP A 1 83 ? -9.826 -13.062 -2.437 1.00 92.50 83 ASP A O 1
ATOM 658 N N . ASP A 1 84 ? -10.989 -11.326 -1.610 1.00 91.62 84 ASP A N 1
ATOM 659 C CA . ASP A 1 84 ? -10.693 -10.380 -2.691 1.00 91.62 84 ASP A CA 1
ATOM 660 C C . ASP A 1 84 ? -9.882 -9.191 -2.163 1.00 91.62 84 ASP A C 1
ATOM 662 O O . ASP A 1 84 ? -10.399 -8.114 -1.843 1.00 91.62 84 ASP A O 1
ATOM 666 N N . ARG A 1 85 ? -8.566 -9.404 -2.100 1.00 92.12 85 ARG A N 1
ATOM 667 C CA . ARG A 1 85 ? -7.594 -8.422 -1.603 1.00 92.12 85 ARG A CA 1
ATOM 668 C C . ARG A 1 85 ? -7.609 -7.123 -2.398 1.00 92.12 85 ARG A C 1
ATOM 670 O O . ARG A 1 85 ? -7.385 -6.062 -1.819 1.00 92.12 85 ARG A O 1
ATOM 677 N N . LEU A 1 86 ? -7.859 -7.178 -3.709 1.00 91.25 86 LEU A N 1
ATOM 678 C CA . LEU A 1 86 ? -7.864 -5.984 -4.552 1.00 91.25 86 LEU A CA 1
ATOM 679 C C . LEU A 1 86 ? -9.097 -5.132 -4.259 1.00 91.25 86 LEU A C 1
ATOM 681 O O . LEU A 1 86 ? -8.958 -3.936 -3.993 1.00 91.25 86 LEU A O 1
ATOM 685 N N . ARG A 1 87 ? -10.284 -5.747 -4.247 1.00 93.69 87 ARG A N 1
ATOM 686 C CA . ARG A 1 87 ? -11.527 -5.048 -3.908 1.00 93.69 87 ARG A CA 1
ATOM 687 C C . ARG A 1 87 ? -11.475 -4.491 -2.489 1.00 93.69 87 ARG A C 1
ATOM 689 O O . ARG A 1 87 ? -11.772 -3.317 -2.295 1.00 93.69 87 ARG A O 1
ATOM 696 N N . LYS A 1 88 ? -11.011 -5.284 -1.517 1.00 96.38 88 LYS A N 1
ATOM 697 C CA . LYS A 1 88 ? -10.855 -4.827 -0.130 1.00 96.38 88 LYS A CA 1
ATOM 698 C C . LYS A 1 88 ? -9.850 -3.678 -0.016 1.00 96.38 88 LYS A C 1
ATOM 700 O O . LYS A 1 88 ? -10.109 -2.718 0.698 1.00 96.38 88 LYS A O 1
ATOM 705 N N . SER A 1 89 ? -8.748 -3.710 -0.767 1.00 94.94 89 SER A N 1
ATOM 706 C CA . SER A 1 89 ? -7.813 -2.576 -0.819 1.00 94.94 89 SER A CA 1
ATOM 707 C C . SER A 1 89 ? -8.491 -1.309 -1.345 1.00 94.94 89 SER A C 1
ATOM 709 O O . SER A 1 89 ? -8.271 -0.232 -0.802 1.00 94.94 89 SER A O 1
ATOM 711 N N . VAL A 1 90 ? -9.323 -1.410 -2.387 1.00 95.12 90 VAL A N 1
ATOM 712 C CA . VAL A 1 90 ? -10.040 -0.255 -2.954 1.00 95.12 90 VAL A CA 1
ATOM 713 C C . VAL A 1 90 ? -11.104 0.283 -2.003 1.00 95.12 90 VAL A C 1
ATOM 715 O O . VAL A 1 90 ? -11.197 1.497 -1.841 1.00 95.12 90 VAL A O 1
ATOM 718 N N . GLU A 1 91 ? -11.830 -0.592 -1.310 1.00 96.12 91 GLU A N 1
ATOM 719 C CA . GLU A 1 91 ? -12.749 -0.218 -0.230 1.00 96.12 91 GLU A CA 1
ATOM 720 C C . GLU A 1 91 ? -12.028 0.633 0.831 1.00 96.12 91 GLU A C 1
ATOM 722 O O . GLU A 1 91 ? -12.441 1.764 1.090 1.00 96.12 91 GLU A O 1
ATOM 727 N N . LYS A 1 92 ? -10.874 0.163 1.331 1.00 97.31 92 LYS A N 1
ATOM 728 C CA . LYS A 1 92 ? -10.046 0.899 2.306 1.00 97.31 92 LYS A CA 1
ATOM 729 C C . LYS A 1 92 ? -9.420 2.176 1.741 1.00 97.31 92 LYS A C 1
ATOM 731 O O . LYS A 1 92 ? -9.159 3.145 2.448 1.00 97.31 92 LYS A O 1
ATOM 736 N N . MET A 1 93 ? -9.170 2.219 0.435 1.00 95.88 93 MET A N 1
ATOM 737 C CA . MET A 1 93 ? -8.738 3.449 -0.231 1.00 95.88 93 MET A CA 1
ATOM 738 C C . MET A 1 93 ? -9.846 4.494 -0.357 1.00 95.88 93 MET A C 1
ATOM 740 O O . MET A 1 93 ? -9.540 5.674 -0.566 1.00 95.88 93 MET A O 1
ATOM 744 N N . ASN A 1 94 ? -11.106 4.066 -0.344 1.00 94.56 94 ASN A N 1
ATOM 745 C CA . ASN A 1 94 ? -12.269 4.930 -0.488 1.00 94.56 94 ASN A CA 1
ATOM 746 C C . ASN A 1 94 ? -12.768 5.436 0.871 1.00 94.56 94 ASN A C 1
ATOM 748 O O . ASN A 1 94 ? -13.190 6.588 0.948 1.00 94.56 94 ASN A O 1
ATOM 752 N N . ASP A 1 95 ? -12.688 4.621 1.927 1.00 95.62 95 ASP A N 1
ATOM 753 C CA . ASP A 1 95 ? -13.020 5.037 3.299 1.00 95.62 95 ASP A CA 1
ATOM 754 C C . ASP A 1 95 ? -11.907 5.864 3.978 1.00 95.62 95 ASP A C 1
ATOM 756 O O . ASP A 1 95 ? -12.172 6.598 4.929 1.00 95.62 95 ASP A O 1
ATOM 760 N N . GLY A 1 96 ? -10.684 5.815 3.436 1.00 95.88 96 GLY A N 1
ATOM 761 C CA . GLY A 1 96 ? -9.533 6.589 3.898 1.00 95.88 96 GLY A CA 1
ATOM 762 C C . GLY A 1 96 ? -8.606 5.847 4.863 1.00 95.88 96 GLY A C 1
ATOM 763 O O . GLY A 1 96 ? -7.578 6.414 5.232 1.00 95.88 96 GLY A O 1
ATOM 764 N N . SER A 1 97 ? -8.911 4.599 5.229 1.00 97.19 97 SER A N 1
ATOM 765 C CA . SER A 1 97 ? -8.050 3.750 6.065 1.00 97.19 97 SER A CA 1
ATOM 766 C C . SER A 1 97 ? -6.761 3.318 5.355 1.00 97.19 97 SER A C 1
ATOM 768 O O . SER A 1 97 ? -5.750 3.095 6.013 1.00 97.19 97 SER A O 1
ATOM 770 N N . LEU A 1 98 ? -6.767 3.245 4.018 1.00 97.56 98 LEU A N 1
ATOM 771 C CA . LEU A 1 98 ? -5.585 3.013 3.181 1.00 97.56 98 LEU A CA 1
ATOM 772 C C . LEU A 1 98 ? -5.317 4.236 2.297 1.00 97.56 98 LEU A C 1
ATOM 774 O O . LEU A 1 98 ? -5.912 4.420 1.232 1.00 97.56 98 LEU A O 1
ATOM 778 N N . LYS A 1 99 ? -4.385 5.089 2.708 1.00 97.50 99 LYS A N 1
ATOM 779 C CA . LYS A 1 99 ? -4.025 6.292 1.959 1.00 97.50 99 LYS A CA 1
ATOM 780 C C . LYS A 1 99 ? -2.982 5.960 0.895 1.00 97.50 99 LYS A C 1
ATOM 782 O O . LYS A 1 99 ? -1.937 5.400 1.200 1.00 97.50 99 LYS A O 1
ATOM 787 N N . VAL A 1 100 ? -3.248 6.343 -0.354 1.00 95.38 100 VAL A N 1
ATOM 788 C CA . VAL A 1 100 ? -2.324 6.143 -1.482 1.00 95.38 100 VAL A CA 1
ATOM 789 C C . VAL A 1 100 ? -2.036 7.482 -2.151 1.00 95.38 100 VAL A C 1
ATOM 791 O O . VAL A 1 100 ? -2.931 8.109 -2.721 1.00 95.38 100 VAL A O 1
ATOM 794 N N . GLU A 1 101 ? -0.781 7.910 -2.089 1.00 94.38 101 GLU A N 1
ATOM 795 C CA . GLU A 1 101 ? -0.259 9.100 -2.756 1.00 94.38 101 GLU A CA 1
ATOM 796 C C . GLU A 1 101 ? 0.606 8.685 -3.947 1.00 94.38 101 GLU A C 1
ATOM 798 O O . GLU A 1 101 ? 1.410 7.762 -3.848 1.00 94.38 101 GLU A O 1
ATOM 803 N N . ILE A 1 102 ? 0.417 9.346 -5.092 1.00 93.50 102 ILE A N 1
ATOM 804 C CA . ILE A 1 102 ? 1.065 8.978 -6.357 1.00 93.50 102 ILE A CA 1
ATOM 805 C C . ILE A 1 102 ? 1.620 10.207 -7.063 1.00 93.50 102 ILE A C 1
ATOM 807 O O . ILE A 1 102 ? 0.924 11.218 -7.220 1.00 93.50 102 ILE A O 1
ATOM 811 N N . GLU A 1 103 ? 2.831 10.073 -7.593 1.00 91.75 103 GLU A N 1
ATOM 812 C CA . GLU A 1 103 ? 3.460 11.037 -8.485 1.00 91.75 103 GLU A CA 1
ATOM 813 C C . GLU A 1 103 ? 3.211 10.722 -9.973 1.00 91.75 103 GLU A C 1
ATOM 815 O O . GLU A 1 103 ? 3.251 9.579 -10.441 1.00 91.75 103 GLU A O 1
ATOM 820 N N . GLY A 1 104 ? 2.978 11.781 -10.755 1.00 86.81 104 GLY A N 1
ATOM 821 C CA . GLY A 1 104 ? 2.743 11.700 -12.199 1.00 86.81 104 GLY A CA 1
ATOM 822 C C . GLY A 1 104 ? 1.266 11.582 -12.601 1.00 86.81 104 GLY A C 1
ATOM 823 O O . GLY A 1 104 ? 0.479 10.836 -12.021 1.00 86.81 104 GLY A O 1
ATOM 824 N N . PHE A 1 105 ? 0.883 12.332 -13.641 1.00 85.94 105 PHE A N 1
ATOM 825 C CA . PHE A 1 105 ? -0.507 12.441 -14.103 1.00 85.94 105 PHE A CA 1
ATOM 826 C C . PHE A 1 105 ? -1.092 11.101 -14.569 1.00 85.94 105 PHE A C 1
ATOM 828 O O . PHE A 1 105 ? -2.160 10.708 -14.111 1.00 85.94 105 PHE A O 1
ATOM 835 N N . PHE A 1 106 ? -0.363 10.365 -15.416 1.00 86.06 106 PHE A N 1
ATOM 836 C CA . PHE A 1 106 ? -0.820 9.076 -15.946 1.00 86.06 106 PHE A CA 1
ATOM 837 C C . PHE A 1 106 ? -1.177 8.079 -14.832 1.00 86.06 106 PHE A C 1
ATOM 839 O O . PHE A 1 106 ? -2.245 7.471 -14.861 1.00 86.06 106 PHE A O 1
ATOM 846 N N . ARG A 1 107 ? -0.328 7.954 -13.804 1.00 88.56 107 ARG A N 1
ATOM 847 C CA . ARG A 1 107 ? -0.555 7.022 -12.690 1.00 88.56 107 ARG A CA 1
ATOM 848 C C . ARG A 1 107 ? -1.738 7.433 -11.820 1.00 88.56 107 ARG A C 1
ATOM 850 O O . ARG A 1 107 ? -2.514 6.572 -11.416 1.00 88.56 107 ARG A O 1
ATOM 857 N N . LYS A 1 108 ? -1.936 8.737 -11.598 1.00 90.94 108 LYS A N 1
ATOM 858 C CA . LYS A 1 10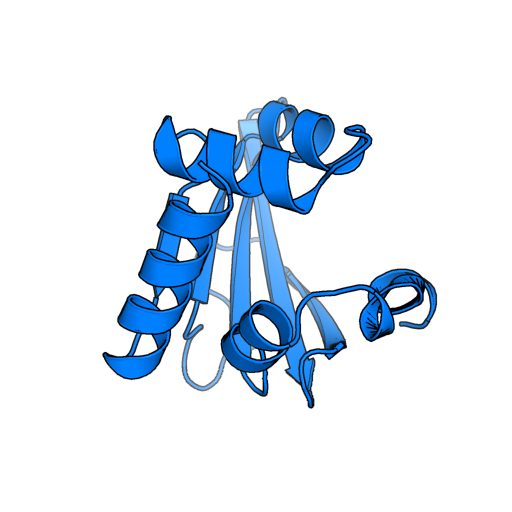8 ? -3.139 9.250 -10.921 1.00 90.94 108 LYS A CA 1
ATOM 859 C C . LYS A 1 108 ? -4.413 8.848 -11.669 1.00 90.94 108 LYS A C 1
ATOM 861 O O . LYS A 1 108 ? -5.360 8.388 -11.038 1.00 90.94 108 LYS A O 1
ATOM 866 N N . THR A 1 109 ? -4.425 8.954 -12.999 1.00 90.06 109 THR A N 1
ATOM 867 C CA . THR A 1 109 ? -5.559 8.511 -13.830 1.00 90.06 109 THR A CA 1
ATOM 868 C C . THR A 1 109 ? -5.786 7.000 -13.744 1.00 90.06 109 THR A C 1
ATOM 870 O O . THR A 1 109 ? -6.931 6.553 -13.637 1.00 90.06 109 THR A O 1
ATOM 873 N N . VAL A 1 110 ? -4.713 6.204 -13.754 1.00 89.75 110 VAL A N 1
ATOM 874 C CA . VAL A 1 110 ? -4.790 4.743 -13.602 1.00 89.75 110 VAL A CA 1
ATOM 875 C C . VAL A 1 110 ? -5.363 4.358 -12.236 1.00 89.75 110 VAL A C 1
ATOM 877 O O . VAL A 1 110 ? -6.327 3.595 -12.185 1.00 89.75 110 VAL A O 1
ATOM 880 N N . LEU A 1 111 ? -4.841 4.923 -11.142 1.00 91.31 111 LEU A N 1
ATOM 881 C CA . LEU A 1 111 ? -5.358 4.677 -9.792 1.00 91.31 111 LEU A CA 1
ATOM 882 C C . LEU A 1 111 ? -6.831 5.079 -9.678 1.00 91.31 111 LEU A C 1
ATOM 884 O O . LEU A 1 111 ? -7.630 4.323 -9.133 1.00 91.31 111 LEU A O 1
ATOM 888 N N . TRP A 1 112 ? -7.208 6.241 -10.216 1.00 91.25 112 TRP A N 1
ATOM 889 C CA . TRP A 1 112 ? -8.602 6.682 -10.229 1.00 91.25 112 TRP A CA 1
ATOM 890 C C . TRP A 1 112 ? -9.510 5.677 -10.951 1.00 91.25 112 TRP A C 1
ATOM 892 O O . TRP A 1 112 ? -10.559 5.318 -10.425 1.00 91.25 112 TRP A O 1
ATOM 902 N N . SER A 1 113 ? -9.071 5.154 -12.098 1.00 91.19 113 SER A N 1
ATOM 903 C CA . SER A 1 113 ? -9.816 4.137 -12.851 1.00 91.19 113 SER A CA 1
ATOM 904 C C . SER A 1 113 ? -9.979 2.840 -12.051 1.00 91.19 113 SER A C 1
ATOM 906 O O . SER A 1 113 ? -11.067 2.272 -12.023 1.00 91.19 113 SER A O 1
ATOM 908 N N . ILE A 1 114 ? -8.930 2.397 -11.347 1.00 90.38 114 ILE A N 1
ATOM 909 C CA . ILE A 1 114 ? -8.996 1.232 -10.449 1.00 90.38 114 ILE A CA 1
ATOM 910 C C . ILE A 1 114 ? -10.017 1.482 -9.333 1.00 90.38 114 ILE A C 1
ATOM 912 O O . ILE A 1 114 ? -10.889 0.647 -9.113 1.00 90.38 114 ILE A O 1
ATOM 916 N N . LYS A 1 115 ? -9.978 2.650 -8.677 1.00 91.38 115 LYS A N 1
ATOM 917 C CA . LYS A 1 115 ? -10.955 2.989 -7.632 1.00 91.38 115 LYS A CA 1
ATOM 918 C C . LYS A 1 115 ? -12.396 2.928 -8.145 1.00 91.38 115 LYS A C 1
ATOM 920 O O . LYS A 1 115 ? -13.256 2.42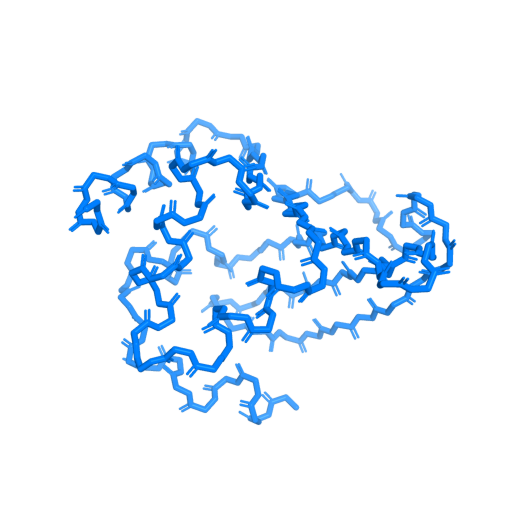2 -7.438 1.00 91.38 115 LYS A O 1
ATOM 925 N N . GLN A 1 116 ? -12.664 3.391 -9.368 1.00 91.06 116 GLN A N 1
ATOM 926 C CA . GLN A 1 116 ? -14.010 3.339 -9.956 1.00 91.06 116 GLN A CA 1
ATOM 927 C C . GLN A 1 116 ? -14.467 1.911 -10.300 1.00 91.06 116 GLN A C 1
ATOM 929 O O . GLN A 1 116 ? -15.635 1.586 -10.112 1.00 91.06 116 GLN A O 1
ATOM 934 N N . LEU A 1 117 ? -13.568 1.053 -10.794 1.00 89.75 117 LEU A N 1
ATOM 935 C CA . LEU A 1 117 ? -13.906 -0.317 -11.209 1.00 89.75 117 LEU A CA 1
ATOM 936 C C . LEU A 1 117 ? -14.185 -1.262 -10.034 1.00 89.75 117 LEU A C 1
ATOM 938 O O . LEU A 1 117 ? -14.941 -2.218 -10.189 1.00 89.75 117 LEU A O 1
ATOM 942 N N . TYR A 1 118 ? -13.554 -1.008 -8.888 1.00 86.38 118 TYR A N 1
ATOM 943 C CA . TYR A 1 118 ? -13.583 -1.888 -7.716 1.00 86.38 118 TYR A CA 1
ATOM 944 C C . TYR A 1 118 ? -14.262 -1.252 -6.490 1.00 86.38 118 TYR A C 1
ATOM 946 O O . TYR A 1 118 ? -14.133 -1.796 -5.393 1.00 86.38 118 TYR A O 1
ATOM 954 N N . SER A 1 119 ? -14.959 -0.118 -6.665 1.00 76.50 119 SER A N 1
ATOM 955 C CA . SER A 1 119 ? -15.819 0.468 -5.619 1.00 76.50 119 SER A CA 1
ATOM 956 C C . SER A 1 119 ? -17.010 -0.426 -5.257 1.00 76.50 119 SER A C 1
ATOM 958 O O . SER A 1 119 ? -17.419 -1.309 -6.055 1.00 76.50 119 SER A O 1
#

Radius of gyration: 13.87 Å; chains: 1; bounding box: 34×29×36 Å

Organism: NCBI:txid1434114

pLDDT: mean 92.33, std 4.59, range [76.5, 98.25]